Protein AF-M5RTY8-F1 (afdb_monomer_lite)

Foldseek 3Di:
DDPPVVVVLVVVVVVLVVVLCVCCVVVVDDVVCSLVPPPSFDDDVPCNVLGPPDPCNSVVVVVVVVVCVVVVVDDDDPDPPDDPDDDDDDD

Structure (mmCIF, N/CA/C/O backbone):
data_AF-M5RTY8-F1
#
_entry.id   AF-M5RTY8-F1
#
loop_
_atom_site.group_PDB
_atom_site.id
_atom_site.type_symbol
_atom_site.label_atom_id
_atom_site.label_alt_id
_atom_site.label_comp_id
_atom_site.label_asym_id
_atom_site.label_entity_id
_atom_site.label_seq_id
_atom_site.pdbx_PDB_ins_code
_atom_site.Cartn_x
_atom_site.Cartn_y
_atom_site.Cartn_z
_atom_site.occupancy
_atom_site.B_iso_or_equiv
_atom_site.auth_seq_id
_atom_site.auth_comp_id
_atom_site.auth_asym_id
_atom_site.auth_atom_id
_atom_site.pdbx_PDB_model_num
ATOM 1 N N . MET A 1 1 ? 11.106 17.592 -13.036 1.00 42.31 1 MET A N 1
ATOM 2 C CA . MET A 1 1 ? 9.887 17.160 -13.746 1.00 42.31 1 MET A CA 1
ATOM 3 C C . MET A 1 1 ? 9.926 15.652 -13.631 1.00 42.31 1 MET A C 1
ATOM 5 O O . MET A 1 1 ? 10.923 15.104 -14.070 1.00 42.31 1 MET A O 1
ATOM 9 N N . LEU A 1 2 ? 9.010 15.035 -12.883 1.00 43.16 2 LEU A N 1
ATOM 10 C CA . LEU A 1 2 ? 9.003 13.574 -12.738 1.00 43.16 2 LEU A CA 1
ATOM 11 C C . LEU A 1 2 ? 8.707 12.971 -14.114 1.00 43.16 2 LEU A C 1
ATOM 13 O O . LEU A 1 2 ? 7.856 13.511 -14.834 1.00 43.16 2 LEU A O 1
ATOM 17 N N . GLU A 1 3 ? 9.446 11.933 -14.491 1.00 63.16 3 GLU A N 1
ATOM 18 C CA . GLU A 1 3 ? 9.224 11.221 -15.753 1.00 63.16 3 GLU A CA 1
ATOM 19 C C . GLU A 1 3 ? 7.786 10.664 -15.765 1.00 63.16 3 GLU A C 1
ATOM 21 O O . GLU A 1 3 ? 7.172 10.434 -14.719 1.00 63.16 3 GLU A O 1
ATOM 26 N N . GLU A 1 4 ? 7.198 10.486 -16.947 1.00 63.19 4 GLU A N 1
ATOM 27 C CA . GLU A 1 4 ? 5.790 10.076 -17.084 1.00 63.19 4 GLU A CA 1
ATOM 28 C C . GLU A 1 4 ? 5.478 8.744 -16.375 1.00 63.19 4 GLU A C 1
ATOM 30 O O . GLU A 1 4 ? 4.376 8.566 -15.848 1.00 63.19 4 GLU A O 1
ATOM 35 N N . ASP A 1 5 ? 6.478 7.868 -16.282 1.00 60.03 5 ASP A N 1
ATOM 36 C CA . ASP A 1 5 ? 6.414 6.578 -15.597 1.00 60.03 5 ASP A CA 1
ATOM 37 C C . ASP A 1 5 ? 6.328 6.720 -14.068 1.00 60.03 5 ASP A C 1
ATOM 39 O O . ASP A 1 5 ? 5.494 6.072 -13.437 1.00 60.03 5 ASP A O 1
ATOM 43 N N . GLU A 1 6 ? 7.114 7.617 -13.461 1.00 61.97 6 GLU A N 1
ATOM 44 C CA . GLU A 1 6 ? 7.074 7.873 -12.009 1.00 61.97 6 GLU A CA 1
ATOM 45 C C . GLU A 1 6 ? 5.706 8.432 -11.596 1.00 61.97 6 GLU A C 1
ATOM 47 O O . GLU A 1 6 ? 5.121 8.033 -10.588 1.00 61.97 6 GLU A O 1
ATOM 52 N N . ARG A 1 7 ? 5.131 9.298 -12.439 1.00 66.62 7 ARG A N 1
ATOM 53 C CA . ARG A 1 7 ? 3.790 9.856 -12.223 1.00 66.62 7 ARG A CA 1
ATOM 54 C C . ARG A 1 7 ? 2.696 8.784 -12.262 1.00 66.62 7 ARG A C 1
ATOM 56 O O . ARG A 1 7 ? 1.686 8.918 -11.569 1.00 66.62 7 ARG A O 1
ATOM 63 N N . GLN A 1 8 ? 2.859 7.745 -13.084 1.00 73.38 8 GLN A N 1
ATOM 64 C CA . GLN A 1 8 ? 1.924 6.618 -13.120 1.00 73.38 8 GLN A CA 1
ATOM 65 C C . GLN A 1 8 ? 2.055 5.720 -11.886 1.00 73.38 8 GLN A C 1
ATOM 67 O O . GLN A 1 8 ? 1.034 5.238 -11.391 1.00 73.38 8 GLN A O 1
ATOM 72 N N . GLU A 1 9 ? 3.270 5.514 -11.369 1.00 74.19 9 GLU A N 1
ATOM 73 C CA . GLU A 1 9 ? 3.495 4.724 -10.151 1.00 74.19 9 GLU A CA 1
ATOM 74 C C . GLU A 1 9 ? 2.826 5.360 -8.924 1.00 74.19 9 GLU A C 1
ATOM 76 O O . GLU A 1 9 ? 2.099 4.672 -8.203 1.00 74.19 9 GLU A O 1
ATOM 81 N N . ASP A 1 10 ? 2.965 6.676 -8.740 1.00 79.12 10 ASP A N 1
ATOM 82 C CA . ASP A 1 10 ? 2.306 7.401 -7.644 1.00 79.12 10 ASP A CA 1
ATOM 83 C C . ASP A 1 10 ? 0.773 7.316 -7.734 1.00 79.12 10 ASP A C 1
ATOM 85 O O . ASP A 1 10 ? 0.083 7.070 -6.739 1.00 79.12 10 ASP A O 1
ATOM 89 N N . ALA A 1 11 ? 0.218 7.470 -8.941 1.00 81.38 11 ALA A N 1
ATOM 90 C CA . ALA A 1 11 ? -1.223 7.370 -9.173 1.00 81.38 11 ALA A CA 1
ATOM 91 C C . ALA A 1 11 ? -1.761 5.953 -8.898 1.00 81.38 11 ALA A C 1
ATOM 93 O O . ALA A 1 11 ? -2.858 5.787 -8.348 1.00 81.38 11 ALA A O 1
ATOM 94 N N . LEU A 1 12 ? -0.986 4.925 -9.252 1.00 79.06 12 LEU A N 1
ATOM 95 C CA . LEU A 1 12 ? -1.311 3.534 -8.956 1.00 79.06 12 LEU A CA 1
ATOM 96 C C . LEU A 1 12 ? -1.297 3.279 -7.447 1.00 79.06 12 LEU A C 1
ATOM 98 O O . LEU A 1 12 ? -2.260 2.722 -6.921 1.00 79.06 12 LEU A O 1
ATOM 102 N N . MET A 1 13 ? -0.250 3.728 -6.751 1.00 82.38 13 MET A N 1
ATOM 103 C CA . MET A 1 13 ? -0.125 3.584 -5.301 1.00 82.38 13 MET A CA 1
ATOM 104 C C . MET A 1 13 ? -1.305 4.240 -4.573 1.00 82.38 13 MET A C 1
ATOM 106 O O . MET A 1 13 ? -1.947 3.591 -3.745 1.00 82.38 13 MET A O 1
ATOM 110 N N . GLY A 1 14 ? -1.666 5.471 -4.952 1.00 84.06 14 GLY A N 1
ATOM 111 C CA . GLY A 1 14 ? -2.830 6.165 -4.393 1.00 84.06 14 GLY A CA 1
ATOM 112 C C . GLY A 1 14 ? -4.152 5.440 -4.667 1.00 84.06 14 GLY A C 1
ATOM 113 O O . GLY A 1 14 ? -5.030 5.385 -3.805 1.00 84.06 14 GLY A O 1
ATOM 114 N N . THR A 1 15 ? -4.293 4.810 -5.836 1.00 85.38 15 THR A N 1
ATOM 115 C CA . THR A 1 15 ? -5.473 3.989 -6.157 1.00 85.38 15 THR A CA 1
ATOM 116 C C . THR A 1 15 ? -5.526 2.726 -5.296 1.00 85.38 15 THR A C 1
ATOM 118 O O . THR A 1 15 ? -6.585 2.374 -4.774 1.00 85.38 15 THR A O 1
ATOM 121 N N . CYS A 1 16 ? -4.397 2.042 -5.108 1.00 83.50 16 CYS A N 1
ATOM 122 C CA . CYS A 1 16 ? -4.316 0.868 -4.244 1.00 83.50 16 CYS A CA 1
ATOM 123 C C . CYS A 1 16 ? -4.641 1.213 -2.787 1.00 83.50 16 CYS A C 1
ATOM 125 O O . CYS A 1 16 ? -5.413 0.492 -2.156 1.00 83.50 16 CYS A O 1
ATOM 127 N N . GLU A 1 17 ? -4.123 2.329 -2.273 1.00 82.44 17 GLU A N 1
ATOM 128 C CA . GLU A 1 17 ? -4.461 2.830 -0.938 1.00 82.44 17 GLU A CA 1
ATOM 129 C C . GLU A 1 17 ? -5.954 3.166 -0.832 1.00 82.44 17 GLU A C 1
ATOM 131 O O . GLU A 1 17 ? -6.629 2.747 0.111 1.00 82.44 17 GLU A O 1
ATOM 136 N N . TYR A 1 18 ? -6.514 3.836 -1.844 1.00 85.75 18 TYR A N 1
ATOM 137 C CA . TYR A 1 18 ? -7.946 4.104 -1.900 1.00 85.75 18 TYR A CA 1
ATOM 138 C C . TYR A 1 18 ? -8.763 2.813 -1.796 1.00 85.75 18 TYR A C 1
ATOM 140 O O . TYR A 1 18 ? -9.710 2.767 -1.010 1.00 85.75 18 TYR A O 1
ATOM 148 N N . VAL A 1 19 ? -8.417 1.769 -2.556 1.00 85.81 19 VAL A N 1
ATOM 149 C CA . VAL A 1 19 ? -9.111 0.470 -2.531 1.00 85.81 19 VAL A CA 1
ATOM 150 C C . VAL A 1 19 ? -8.933 -0.233 -1.187 1.00 85.81 19 VAL A C 1
ATOM 152 O O . VAL A 1 19 ? -9.907 -0.772 -0.661 1.00 85.81 19 VAL A O 1
ATOM 155 N N . ALA A 1 20 ? -7.737 -0.188 -0.598 1.00 84.50 20 ALA A N 1
ATOM 156 C CA . ALA A 1 20 ? -7.453 -0.803 0.696 1.00 84.50 20 ALA A CA 1
ATOM 157 C C . ALA A 1 20 ? -8.339 -0.263 1.826 1.00 84.50 20 ALA A C 1
ATOM 159 O O . ALA A 1 20 ? -8.655 -0.998 2.755 1.00 84.50 20 ALA A O 1
ATOM 160 N N . ARG A 1 21 ? -8.806 0.986 1.713 1.00 88.12 21 ARG A N 1
ATOM 161 C CA . ARG A 1 21 ? -9.722 1.631 2.669 1.00 88.12 21 ARG A CA 1
ATOM 162 C C . ARG A 1 21 ? -11.209 1.332 2.433 1.00 88.12 21 ARG A C 1
ATOM 164 O O . ARG A 1 21 ? -12.063 1.830 3.164 1.00 88.12 21 ARG A O 1
ATOM 171 N N . ASN A 1 22 ? -11.558 0.512 1.436 1.00 90.38 22 ASN A N 1
ATOM 172 C CA . ASN A 1 22 ? -12.941 0.060 1.214 1.00 90.38 22 ASN A CA 1
ATOM 173 C C . ASN A 1 22 ? -13.609 -0.554 2.457 1.00 90.38 22 ASN A C 1
ATOM 175 O O . ASN A 1 22 ? -14.775 -0.235 2.687 1.00 90.38 22 ASN A O 1
ATOM 179 N N . PRO A 1 23 ? -12.931 -1.392 3.266 1.00 88.25 23 PRO A N 1
ATOM 180 C CA . PRO A 1 23 ? -13.533 -1.975 4.461 1.00 88.25 23 PRO A CA 1
ATOM 181 C C . PRO A 1 23 ? -13.988 -0.920 5.476 1.00 88.25 23 PRO A C 1
ATOM 183 O O . PRO A 1 23 ? -15.038 -1.094 6.088 1.00 88.25 23 PRO A O 1
ATOM 186 N N . GLU A 1 24 ? -13.264 0.198 5.605 1.00 90.88 24 GLU A N 1
ATOM 187 C CA . GLU A 1 24 ? -13.663 1.317 6.475 1.00 90.88 24 GLU A CA 1
ATOM 188 C C . GLU A 1 24 ? -14.936 1.979 5.953 1.00 90.88 24 GLU A C 1
ATOM 190 O O . GLU A 1 24 ? -15.899 2.185 6.686 1.00 90.88 24 GLU A O 1
ATOM 195 N N . ARG A 1 25 ? -14.966 2.271 4.646 1.00 89.25 25 ARG A N 1
ATOM 196 C CA . ARG A 1 25 ? -16.118 2.904 3.986 1.00 89.25 25 ARG A CA 1
ATOM 197 C C . ARG A 1 25 ? -17.359 2.016 4.001 1.00 89.25 25 ARG A C 1
ATOM 199 O O . ARG A 1 25 ? -18.473 2.527 4.008 1.00 89.25 25 ARG A O 1
ATOM 206 N N . ALA A 1 26 ? -17.158 0.702 4.009 1.00 90.69 26 ALA A N 1
ATOM 207 C CA . ALA A 1 26 ? -18.209 -0.296 4.142 1.00 90.69 26 ALA A CA 1
ATOM 208 C C . ALA A 1 26 ? -18.622 -0.557 5.605 1.00 90.69 26 ALA A C 1
ATOM 210 O O . ALA A 1 26 ? -19.541 -1.340 5.834 1.00 90.69 26 ALA A O 1
ATOM 211 N N . GLY A 1 27 ? -17.960 0.063 6.591 1.00 89.75 27 GLY A N 1
ATOM 212 C CA . GLY A 1 27 ? -18.238 -0.134 8.017 1.00 89.75 27 GLY A CA 1
ATOM 213 C C . GLY A 1 27 ? -17.855 -1.519 8.551 1.00 89.75 27 GLY A C 1
ATOM 214 O O . GLY A 1 27 ? -18.362 -1.931 9.590 1.00 89.75 27 GLY A O 1
ATOM 215 N N . LEU A 1 28 ? -16.990 -2.253 7.842 1.00 89.00 28 LEU A N 1
ATOM 216 C CA . LEU A 1 28 ? -16.522 -3.587 8.238 1.00 89.00 28 LEU A CA 1
ATOM 217 C C . LEU A 1 28 ? -15.429 -3.529 9.312 1.00 89.00 28 LEU A C 1
ATOM 219 O O . LEU A 1 28 ? -15.230 -4.495 10.043 1.00 89.00 28 LEU A O 1
ATOM 223 N N . VAL A 1 29 ? -14.721 -2.403 9.392 1.00 90.62 29 VAL A N 1
ATOM 224 C CA . VAL A 1 29 ? -13.672 -2.108 10.375 1.00 90.62 29 VAL A CA 1
ATOM 225 C C . VAL A 1 29 ? -13.771 -0.642 10.805 1.00 90.62 29 VAL A C 1
ATOM 227 O O . VAL A 1 29 ? -14.418 0.165 10.132 1.00 90.62 29 VAL A O 1
ATOM 230 N N . ALA A 1 30 ? -13.140 -0.294 11.927 1.00 90.56 30 ALA A N 1
ATOM 231 C CA . ALA A 1 30 ? -13.060 1.087 12.395 1.00 90.56 30 ALA A CA 1
ATOM 232 C C . ALA A 1 30 ? -12.212 1.969 11.456 1.00 90.56 30 ALA A C 1
ATOM 234 O O . ALA A 1 30 ? -11.453 1.472 10.623 1.00 90.56 30 ALA A O 1
ATOM 235 N N . VAL A 1 31 ? -12.334 3.291 11.610 1.00 86.62 31 VAL A N 1
ATOM 236 C CA . VAL A 1 31 ? -11.464 4.254 10.917 1.00 86.62 31 VAL A CA 1
ATOM 237 C C . VAL A 1 31 ? -10.011 3.999 11.321 1.00 86.62 31 VAL A C 1
ATOM 239 O O . VAL A 1 31 ? -9.725 3.820 12.502 1.00 86.62 31 VAL A O 1
ATOM 242 N N . ASP A 1 32 ? -9.128 3.967 10.328 1.00 86.50 32 ASP A N 1
ATOM 243 C CA . ASP A 1 32 ? -7.702 3.645 10.414 1.00 86.50 32 ASP A CA 1
ATOM 244 C C . ASP A 1 32 ? -7.391 2.183 10.805 1.00 86.50 32 ASP A C 1
ATOM 246 O O . ASP A 1 32 ? -6.232 1.836 11.027 1.00 86.50 32 ASP A O 1
ATOM 250 N N . ALA A 1 33 ? -8.396 1.293 10.808 1.00 86.88 33 ALA A N 1
ATOM 251 C CA . ALA A 1 33 ? -8.245 -0.144 11.076 1.00 86.88 33 ALA A CA 1
ATOM 252 C C . ALA A 1 33 ? -8.322 -1.021 9.805 1.00 86.88 33 ALA A C 1
ATOM 254 O O . ALA A 1 33 ? -8.472 -2.241 9.881 1.00 86.88 33 ALA A O 1
ATOM 255 N N . TYR A 1 34 ? -8.203 -0.431 8.609 1.00 84.19 34 TYR A N 1
ATOM 256 C CA . TYR A 1 34 ? -8.219 -1.154 7.323 1.00 84.19 34 TYR A CA 1
ATOM 257 C C . TYR A 1 34 ? -7.184 -2.289 7.214 1.00 84.19 34 TYR A C 1
ATOM 259 O O . TYR A 1 34 ? -7.437 -3.299 6.550 1.00 84.19 34 TYR A O 1
ATOM 267 N N . ALA A 1 35 ? -6.042 -2.152 7.893 1.00 83.12 35 ALA A N 1
ATOM 268 C CA . ALA A 1 35 ? -4.988 -3.164 7.929 1.00 83.12 35 ALA A CA 1
ATOM 269 C C . ALA A 1 35 ? -5.366 -4.417 8.742 1.00 83.12 35 ALA A C 1
ATOM 271 O O . ALA A 1 35 ? -4.754 -5.468 8.568 1.00 83.12 35 ALA A O 1
ATOM 272 N N . GLU A 1 36 ? -6.385 -4.334 9.603 1.00 84.50 36 GLU A N 1
ATOM 273 C CA . GLU A 1 36 ? -6.882 -5.465 10.398 1.00 84.50 36 GLU A CA 1
ATOM 274 C C . GLU A 1 36 ? -7.910 -6.311 9.634 1.00 84.50 36 GLU A C 1
ATOM 276 O O . GLU A 1 36 ? -8.293 -7.392 10.085 1.00 84.50 36 GLU A O 1
ATOM 281 N N . TYR A 1 37 ? -8.369 -5.838 8.469 1.00 83.88 37 TYR A N 1
ATOM 282 C CA . TYR A 1 37 ? -9.362 -6.555 7.683 1.00 83.88 37 TYR A CA 1
ATOM 283 C C . TYR A 1 37 ? -8.773 -7.874 7.142 1.00 83.88 37 TYR A C 1
ATOM 285 O O . TYR A 1 37 ? -7.824 -7.844 6.363 1.00 83.88 37 TYR A O 1
ATOM 293 N N . PRO A 1 38 ? -9.334 -9.057 7.457 1.00 76.94 38 PRO A N 1
ATOM 294 C CA . PRO A 1 38 ? -8.706 -10.337 7.099 1.00 76.94 38 PRO A CA 1
ATOM 295 C C . PRO A 1 38 ? -8.514 -10.570 5.593 1.00 76.94 38 PRO A C 1
ATOM 297 O O . PRO A 1 38 ? -7.7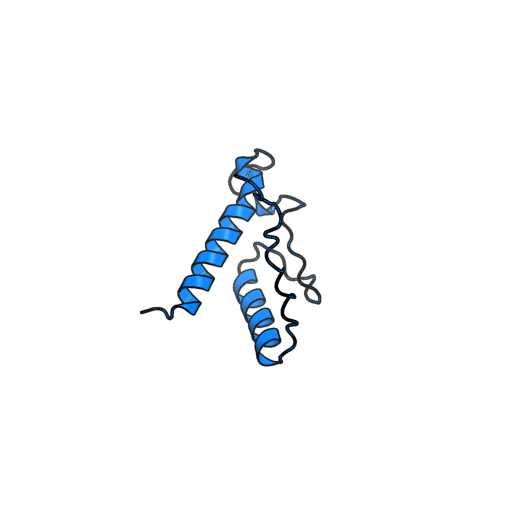15 -11.412 5.187 1.00 76.94 38 PRO A O 1
ATOM 300 N N . PHE A 1 39 ? -9.256 -9.836 4.762 1.00 77.12 39 PHE A N 1
ATOM 301 C CA . PHE A 1 39 ? -9.268 -9.980 3.308 1.00 77.12 39 PHE A CA 1
ATOM 302 C C . PHE A 1 39 ? -8.605 -8.801 2.579 1.00 77.12 39 PHE A C 1
ATOM 304 O O . PHE A 1 39 ? -8.820 -8.635 1.381 1.00 77.12 39 PHE A O 1
ATOM 311 N N . SER A 1 40 ? -7.813 -7.974 3.271 1.00 71.19 40 SER A N 1
ATOM 312 C CA . SER A 1 40 ? -7.030 -6.887 2.655 1.00 71.19 40 SER A CA 1
ATOM 313 C C . SER A 1 40 ? -5.612 -7.314 2.230 1.00 71.19 40 SER A C 1
ATOM 315 O O . SER A 1 40 ? -4.824 -6.492 1.765 1.00 71.19 40 SER A O 1
ATOM 317 N N . GLY A 1 41 ? -5.295 -8.612 2.334 1.00 67.38 41 GLY A N 1
ATOM 318 C CA . GLY A 1 41 ? -4.036 -9.206 1.881 1.00 67.38 41 GLY A CA 1
ATOM 319 C C . GLY A 1 41 ? -3.876 -9.243 0.351 1.00 67.38 41 GLY A C 1
ATOM 320 O O . GLY A 1 41 ? -4.822 -9.513 -0.383 1.00 67.38 41 GLY A O 1
ATOM 321 N N . CYS A 1 42 ? -2.648 -9.044 -0.130 1.00 64.81 42 CYS A N 1
ATOM 322 C CA . CYS A 1 42 ? -2.217 -9.267 -1.508 1.00 64.81 42 CYS A CA 1
ATOM 323 C C . CYS A 1 42 ? -1.239 -10.442 -1.494 1.00 64.81 42 CYS A C 1
ATOM 325 O O . CYS A 1 42 ? -0.311 -10.460 -0.689 1.00 64.81 42 CYS A O 1
ATOM 327 N N . LEU A 1 43 ? -1.444 -11.419 -2.376 1.00 63.50 43 LEU A N 1
ATOM 328 C CA . LEU A 1 43 ? -0.520 -12.535 -2.552 1.00 63.50 43 LEU A CA 1
ATOM 329 C C . LEU A 1 43 ? 0.401 -12.232 -3.732 1.00 63.50 43 LEU A C 1
ATOM 331 O O . LEU A 1 43 ? -0.038 -12.247 -4.881 1.00 63.50 43 LEU A O 1
ATOM 335 N N . VAL A 1 44 ? 1.685 -12.001 -3.451 1.00 68.38 44 VAL A N 1
ATOM 336 C CA . VAL A 1 44 ? 2.730 -12.004 -4.481 1.00 68.38 44 VAL A CA 1
ATOM 337 C C . VAL A 1 44 ? 3.329 -13.411 -4.544 1.00 68.38 44 VAL A C 1
ATOM 339 O O . VAL A 1 44 ? 3.923 -13.866 -3.562 1.00 68.38 44 VAL A O 1
ATOM 342 N N . PRO A 1 45 ? 3.187 -14.136 -5.669 1.00 66.06 45 PRO A N 1
ATOM 343 C CA . PRO A 1 45 ? 3.770 -15.466 -5.814 1.00 66.06 45 PRO A CA 1
ATOM 344 C C . PRO A 1 45 ? 5.280 -15.450 -5.540 1.00 66.06 45 PRO A C 1
ATOM 346 O O . PRO A 1 45 ? 6.012 -14.648 -6.115 1.00 66.06 45 PRO A O 1
ATOM 349 N N . GLY A 1 46 ? 5.742 -16.330 -4.648 1.00 71.75 46 GLY A N 1
ATOM 350 C CA . GLY A 1 46 ? 7.148 -16.405 -4.230 1.00 71.75 46 GLY A CA 1
ATOM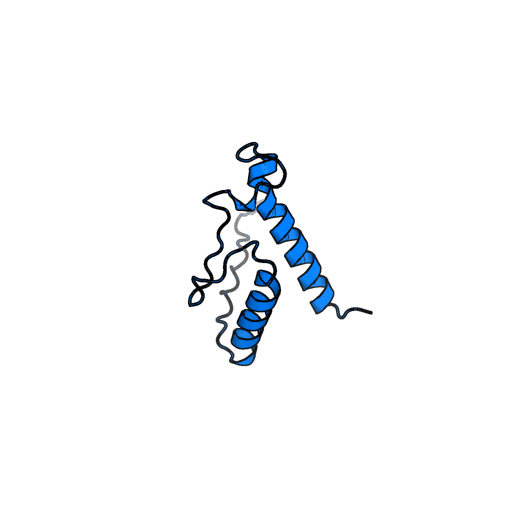 351 C C . GLY A 1 46 ? 7.558 -15.439 -3.109 1.00 71.75 46 GLY A C 1
ATOM 352 O O . GLY A 1 46 ? 8.679 -15.559 -2.628 1.00 71.75 46 GLY A O 1
ATOM 353 N N . TYR A 1 47 ? 6.663 -14.550 -2.661 1.00 70.38 47 TYR A N 1
ATOM 354 C CA . TYR A 1 47 ? 6.901 -13.598 -1.566 1.00 70.38 47 TYR A CA 1
ATOM 355 C C . TYR A 1 47 ? 5.732 -13.596 -0.557 1.00 70.38 47 TYR A C 1
ATOM 357 O O . TYR A 1 47 ? 5.026 -12.593 -0.424 1.00 70.38 47 TYR A O 1
ATOM 365 N N . PRO A 1 48 ? 5.471 -14.724 0.140 1.00 70.88 48 PRO A N 1
ATOM 366 C CA . PRO A 1 48 ? 4.364 -14.849 1.097 1.00 70.88 48 PRO A CA 1
ATOM 367 C C . PRO A 1 48 ? 4.501 -13.931 2.319 1.00 70.88 48 PRO A C 1
ATOM 369 O O . PRO A 1 48 ? 3.529 -13.679 3.026 1.00 70.88 48 PRO A O 1
ATOM 372 N N . GLU A 1 49 ? 5.709 -13.449 2.591 1.00 72.31 49 GLU A N 1
ATOM 373 C CA . GLU A 1 49 ? 6.014 -12.543 3.688 1.00 72.31 49 GLU A CA 1
ATOM 374 C C . GLU A 1 49 ? 5.781 -11.067 3.332 1.00 72.31 49 GLU A C 1
ATOM 376 O O . GLU A 1 49 ? 5.914 -10.208 4.198 1.00 72.31 49 GLU A O 1
ATOM 381 N N . LEU A 1 50 ? 5.461 -10.759 2.070 1.00 74.19 50 LEU A N 1
ATOM 382 C CA . LEU A 1 50 ? 5.155 -9.404 1.630 1.00 74.19 50 LEU A CA 1
ATOM 383 C C . LEU A 1 50 ? 3.737 -9.033 2.084 1.00 74.19 50 LEU A C 1
ATOM 385 O O . LEU A 1 50 ? 2.758 -9.278 1.378 1.00 74.19 50 LEU A O 1
ATOM 389 N N . LYS A 1 51 ? 3.616 -8.463 3.282 1.00 73.50 51 LYS A N 1
ATOM 390 C CA . LYS A 1 51 ? 2.317 -8.061 3.821 1.00 73.50 51 LYS A CA 1
ATOM 391 C C . LYS A 1 51 ? 1.952 -6.661 3.340 1.00 73.50 51 LYS A C 1
ATOM 393 O O . LYS A 1 51 ? 2.733 -5.729 3.548 1.00 73.50 51 LYS A O 1
ATOM 398 N N . PRO A 1 52 ? 0.765 -6.477 2.741 1.00 69.06 52 PRO A N 1
ATOM 399 C CA . PRO A 1 52 ? 0.234 -5.140 2.529 1.00 69.06 52 PRO A CA 1
ATOM 400 C C . PRO A 1 52 ? 0.213 -4.374 3.850 1.00 69.06 52 PRO A C 1
ATOM 402 O O . PRO A 1 52 ? -0.007 -4.970 4.904 1.00 69.06 52 PRO A O 1
ATOM 405 N N . PHE A 1 53 ? 0.435 -3.063 3.777 1.00 77.44 53 PHE A N 1
ATOM 406 C CA . PHE A 1 53 ? 0.432 -2.135 4.921 1.00 77.44 53 PHE A CA 1
ATOM 407 C C . PHE A 1 53 ? 1.673 -2.176 5.823 1.00 77.44 53 PHE A C 1
ATOM 409 O O . PHE A 1 53 ? 1.779 -1.350 6.728 1.00 77.44 53 PHE A O 1
ATOM 416 N N . GLU A 1 54 ? 2.652 -3.048 5.560 1.00 81.06 54 GLU A N 1
ATOM 417 C CA . GLU A 1 54 ? 3.985 -2.862 6.142 1.00 81.06 54 GLU A CA 1
ATOM 418 C C . GLU A 1 54 ? 4.643 -1.598 5.546 1.00 81.06 54 GLU A C 1
ATOM 420 O O . GLU A 1 54 ? 4.523 -1.357 4.340 1.00 81.06 54 GLU A O 1
ATOM 425 N N . PRO A 1 55 ? 5.350 -0.775 6.347 1.00 80.62 55 PRO A N 1
ATOM 426 C CA . PRO A 1 55 ? 5.935 0.484 5.872 1.00 80.62 55 PRO A CA 1
ATOM 427 C C . PRO A 1 55 ? 6.889 0.328 4.679 1.00 80.62 55 PRO A C 1
ATOM 429 O O . PRO A 1 55 ? 7.065 1.250 3.887 1.00 80.62 55 PRO A O 1
ATOM 432 N N . ASP A 1 56 ? 7.523 -0.835 4.547 1.00 83.69 56 ASP A N 1
ATOM 433 C CA . ASP A 1 56 ? 8.468 -1.168 3.484 1.00 83.69 56 ASP A CA 1
ATOM 434 C C . ASP A 1 56 ? 7.832 -1.951 2.321 1.00 83.69 56 ASP A C 1
ATOM 436 O O . ASP A 1 56 ? 8.538 -2.281 1.360 1.00 83.69 56 ASP A O 1
ATOM 440 N N . PHE A 1 57 ? 6.518 -2.213 2.364 1.00 83.56 57 PHE A N 1
ATOM 441 C CA . PHE A 1 57 ? 5.794 -2.993 1.358 1.00 83.56 57 PHE A CA 1
ATOM 442 C C . PHE A 1 57 ? 6.046 -2.472 -0.056 1.00 83.56 57 PHE A C 1
ATOM 444 O O . PHE A 1 57 ? 6.527 -3.222 -0.902 1.00 83.56 57 PHE A O 1
ATOM 451 N N . TRP A 1 58 ? 5.777 -1.187 -0.311 1.00 82.69 58 TRP A N 1
ATOM 452 C CA . TRP A 1 58 ? 5.892 -0.599 -1.650 1.00 82.69 58 TRP A CA 1
ATOM 453 C C . TRP A 1 58 ? 7.323 -0.640 -2.177 1.00 82.69 58 TRP A C 1
ATOM 455 O O . TRP A 1 58 ? 7.558 -1.040 -3.315 1.00 82.69 58 TRP A O 1
ATOM 465 N N . THR A 1 59 ? 8.300 -0.343 -1.321 1.00 86.25 59 THR A N 1
ATOM 466 C CA . THR A 1 59 ? 9.724 -0.454 -1.655 1.00 86.25 59 THR A CA 1
ATOM 467 C C . THR A 1 59 ? 10.093 -1.886 -2.050 1.00 86.25 59 THR A C 1
ATOM 469 O O . THR A 1 59 ? 10.764 -2.113 -3.063 1.00 86.25 59 THR A O 1
ATOM 472 N N . ARG A 1 60 ? 9.650 -2.884 -1.276 1.00 85.19 60 ARG A N 1
ATOM 473 C CA . ARG A 1 60 ? 9.927 -4.302 -1.549 1.00 85.19 60 ARG A CA 1
ATOM 474 C C . ARG A 1 60 ? 9.187 -4.806 -2.780 1.00 85.19 60 ARG A C 1
ATOM 476 O O . ARG A 1 60 ? 9.778 -5.544 -3.572 1.00 85.19 60 ARG A O 1
ATOM 483 N N . PHE A 1 61 ? 7.943 -4.387 -2.963 1.00 84.00 61 PHE A N 1
ATOM 484 C CA . PHE A 1 61 ? 7.120 -4.696 -4.121 1.00 84.00 61 PHE A CA 1
ATOM 485 C C . PHE A 1 61 ? 7.754 -4.140 -5.399 1.00 84.00 61 PHE A C 1
ATOM 487 O O . PHE A 1 61 ? 8.073 -4.915 -6.300 1.00 84.00 61 PHE A O 1
ATOM 494 N N . ASN A 1 62 ? 8.064 -2.841 -5.440 1.00 83.44 62 ASN A N 1
ATOM 495 C CA . ASN A 1 62 ? 8.676 -2.177 -6.595 1.00 83.44 62 ASN A CA 1
ATOM 496 C C . ASN A 1 62 ? 10.033 -2.789 -6.947 1.00 83.44 62 ASN A C 1
ATOM 498 O O . ASN A 1 62 ? 10.329 -3.011 -8.123 1.00 83.44 62 ASN A O 1
ATOM 502 N N . ARG A 1 63 ? 10.845 -3.144 -5.942 1.00 85.81 63 ARG A N 1
ATOM 503 C CA . ARG A 1 63 ? 12.109 -3.863 -6.154 1.00 85.81 63 ARG A CA 1
ATOM 504 C C . ARG A 1 63 ? 11.885 -5.241 -6.777 1.00 85.81 63 ARG A C 1
ATOM 506 O O . ARG A 1 63 ? 12.604 -5.605 -7.707 1.00 85.81 63 ARG A O 1
ATOM 513 N N . SER A 1 64 ? 10.901 -5.992 -6.286 1.00 83.25 64 SER A N 1
ATOM 514 C CA . SER A 1 64 ? 10.573 -7.331 -6.794 1.00 83.25 64 SER A CA 1
ATOM 515 C C . SER A 1 64 ? 10.053 -7.259 -8.231 1.00 83.25 64 SER A C 1
ATOM 517 O O . SER A 1 64 ? 10.563 -7.952 -9.107 1.00 83.25 64 SER A O 1
ATOM 519 N N . VAL A 1 65 ? 9.126 -6.341 -8.517 1.00 80.38 65 VAL A N 1
ATOM 520 C CA . VAL A 1 65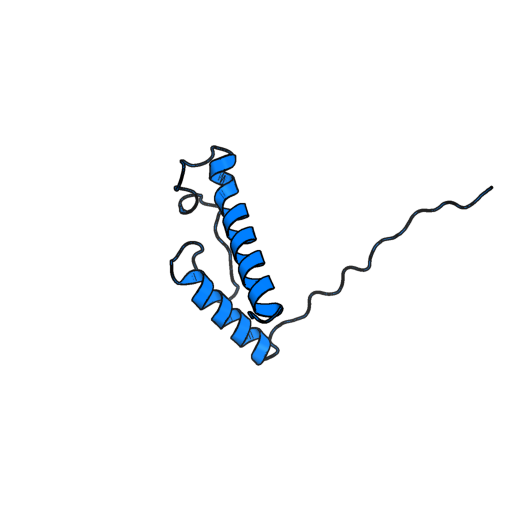 ? 8.606 -6.093 -9.872 1.00 80.38 65 VAL A CA 1
ATOM 521 C C . VAL A 1 65 ? 9.716 -5.630 -10.816 1.00 80.38 65 VAL A C 1
ATOM 523 O O . VAL A 1 65 ? 9.836 -6.152 -11.924 1.00 80.38 65 VAL A O 1
ATOM 526 N N . SER A 1 66 ? 10.572 -4.703 -10.381 1.00 84.31 66 SER A N 1
ATOM 527 C CA . SER A 1 66 ? 11.725 -4.243 -11.163 1.00 84.31 66 SER A CA 1
ATOM 528 C C . SER A 1 66 ? 12.681 -5.383 -11.496 1.00 84.31 66 SER A C 1
ATOM 530 O O . SER A 1 66 ? 13.159 -5.471 -12.625 1.00 84.31 66 SER A O 1
ATOM 532 N N . TYR A 1 67 ? 12.951 -6.273 -10.538 1.00 85.31 67 TYR A N 1
ATOM 533 C CA . TYR A 1 67 ? 13.763 -7.464 -10.771 1.00 85.31 67 TYR A CA 1
ATOM 534 C C . TYR A 1 67 ? 13.112 -8.384 -11.812 1.00 85.31 67 TYR A C 1
ATOM 536 O O . TYR A 1 67 ? 13.774 -8.770 -12.775 1.00 85.31 67 TYR A O 1
ATOM 544 N N . LEU A 1 68 ? 11.818 -8.685 -11.679 1.00 83.62 68 LEU A N 1
ATOM 545 C CA . LEU A 1 68 ? 11.097 -9.539 -12.630 1.00 83.62 68 LEU A CA 1
ATOM 546 C C . LEU A 1 68 ? 11.097 -8.945 -14.047 1.00 83.62 68 LEU A C 1
ATOM 548 O O . LEU A 1 68 ? 11.360 -9.663 -15.011 1.00 83.62 68 LEU A O 1
ATOM 552 N N . ARG A 1 69 ? 10.878 -7.629 -14.174 1.00 82.00 69 ARG A N 1
ATOM 553 C CA . ARG A 1 69 ? 10.933 -6.904 -15.455 1.00 82.00 69 ARG A CA 1
ATOM 554 C C . ARG A 1 69 ? 12.330 -6.955 -16.079 1.00 82.00 69 ARG A C 1
ATOM 556 O O . ARG A 1 69 ? 12.451 -7.323 -17.243 1.00 82.00 69 ARG A O 1
ATOM 563 N N . LYS A 1 70 ? 13.381 -6.643 -15.307 1.00 84.38 70 LYS A N 1
ATOM 564 C CA . LYS A 1 70 ? 14.782 -6.642 -15.780 1.00 84.38 70 LYS A CA 1
ATOM 565 C C . LYS A 1 70 ? 15.267 -8.019 -16.233 1.00 84.38 70 LYS A C 1
ATOM 567 O O . LYS A 1 70 ? 16.086 -8.097 -17.137 1.00 84.38 70 LYS A O 1
ATOM 572 N N . ASN A 1 71 ? 14.772 -9.088 -15.614 1.00 86.75 71 ASN A N 1
ATOM 573 C CA . ASN A 1 71 ? 15.146 -10.460 -15.962 1.00 86.75 71 ASN A CA 1
ATOM 574 C C . ASN A 1 71 ? 14.193 -11.107 -16.982 1.00 86.75 71 ASN A C 1
ATOM 576 O O . ASN A 1 71 ? 14.287 -12.308 -17.213 1.00 86.75 71 ASN A O 1
ATOM 580 N N . HIS A 1 72 ? 13.271 -10.340 -17.578 1.00 80.06 72 HIS A N 1
ATOM 581 C CA . HIS A 1 72 ? 12.274 -10.844 -18.530 1.00 80.06 72 HIS A CA 1
ATOM 582 C C . HIS A 1 72 ? 11.416 -12.005 -17.984 1.00 80.06 72 HIS A C 1
ATOM 584 O O . HIS A 1 72 ? 10.911 -12.828 -18.741 1.00 80.06 72 HIS A O 1
ATOM 590 N N . LEU A 1 73 ? 11.206 -12.048 -16.663 1.00 79.25 73 LEU A N 1
ATOM 591 C CA . LEU A 1 73 ? 10.376 -13.043 -15.966 1.00 79.25 73 LEU A CA 1
ATOM 592 C C . LEU A 1 73 ? 8.898 -12.623 -15.884 1.00 79.25 73 LEU A C 1
ATOM 594 O O . LEU A 1 73 ? 8.120 -13.178 -15.113 1.00 79.25 73 LEU A O 1
ATOM 598 N N . VAL A 1 74 ? 8.510 -11.617 -16.665 1.00 73.50 74 VAL A N 1
ATOM 599 C CA . VAL A 1 74 ? 7.133 -11.149 -16.811 1.00 73.50 74 VAL A CA 1
ATOM 600 C C . VAL A 1 74 ? 6.546 -11.725 -18.097 1.00 73.50 74 VAL A C 1
ATOM 602 O O . VAL A 1 74 ? 6.950 -11.362 -19.199 1.00 73.50 74 VAL A O 1
ATOM 605 N N . VAL A 1 75 ? 5.566 -12.618 -17.971 1.00 67.50 75 VAL A N 1
ATOM 606 C CA . VAL A 1 75 ? 4.690 -12.967 -19.094 1.00 67.50 75 VAL A CA 1
ATOM 607 C C . VAL A 1 75 ? 3.698 -11.825 -19.272 1.00 67.50 75 VAL A C 1
ATOM 609 O O . VAL A 1 75 ? 2.928 -11.519 -18.363 1.00 67.50 75 VAL A O 1
ATOM 612 N N . GLY A 1 76 ? 3.726 -11.165 -20.431 1.00 61.62 76 GLY A N 1
ATOM 613 C CA . GLY A 1 76 ? 2.683 -10.207 -20.785 1.00 61.62 76 GLY A CA 1
ATOM 614 C C . GLY A 1 76 ? 1.340 -10.930 -20.802 1.00 61.62 76 GLY A C 1
ATOM 615 O O . GLY A 1 76 ? 1.186 -11.919 -21.519 1.00 61.62 76 GLY A O 1
ATOM 616 N N . PHE A 1 77 ? 0.379 -10.469 -19.998 1.00 53.44 77 PHE A N 1
ATOM 617 C CA . PHE A 1 77 ? -0.987 -10.970 -20.093 1.00 53.44 77 PHE A CA 1
ATOM 618 C C . PHE A 1 77 ? -1.480 -10.763 -21.527 1.00 53.44 77 PHE A C 1
ATOM 620 O O . PHE A 1 77 ? -1.326 -9.678 -22.094 1.00 53.44 77 PHE A O 1
ATOM 627 N N . ALA A 1 78 ? -2.028 -11.823 -22.123 1.00 49.16 78 ALA A N 1
ATOM 628 C CA . ALA A 1 78 ? -2.603 -11.764 -23.456 1.00 49.16 78 ALA A CA 1
ATOM 629 C C . ALA A 1 78 ? -3.609 -10.608 -23.515 1.00 49.16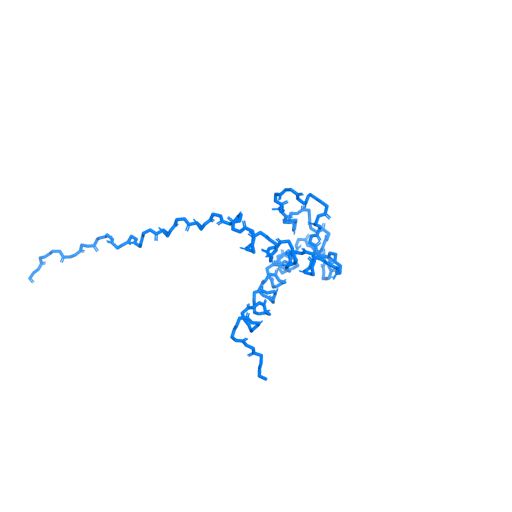 78 ALA A C 1
ATOM 631 O O . ALA A 1 78 ? -4.500 -10.501 -22.671 1.00 49.16 78 ALA A O 1
ATOM 632 N N . ARG A 1 79 ? -3.441 -9.728 -24.508 1.00 46.62 79 ARG A N 1
ATOM 633 C CA . ARG A 1 79 ? -4.390 -8.657 -24.816 1.00 46.62 79 ARG A CA 1
ATOM 634 C C . ARG A 1 79 ? -5.774 -9.291 -24.933 1.00 46.62 79 ARG A C 1
ATOM 636 O O . ARG A 1 79 ? -5.970 -10.109 -25.827 1.00 46.62 79 ARG A O 1
ATOM 643 N N . ILE A 1 80 ? -6.706 -8.939 -24.046 1.00 53.16 80 ILE A N 1
ATOM 644 C CA . ILE A 1 80 ? -8.103 -9.356 -24.198 1.00 53.16 80 ILE A CA 1
ATOM 645 C C . ILE A 1 80 ? -8.575 -8.737 -25.523 1.00 53.16 80 ILE A C 1
ATOM 647 O O . ILE A 1 80 ? -8.550 -7.507 -25.645 1.00 53.16 80 ILE A O 1
ATOM 651 N N . PRO A 1 81 ? -8.909 -9.538 -26.554 1.00 46.22 81 PRO A N 1
ATOM 652 C CA . PRO A 1 81 ? -9.428 -8.986 -27.792 1.00 46.22 81 PRO A CA 1
ATOM 653 C C . PRO A 1 81 ? -10.734 -8.262 -27.468 1.00 46.22 81 PRO A C 1
ATOM 655 O O . PRO A 1 81 ? -11.611 -8.810 -26.801 1.00 46.22 81 PRO A O 1
ATOM 658 N N . ASN A 1 82 ? -10.822 -7.005 -27.898 1.00 54.59 82 ASN A N 1
ATOM 659 C CA . ASN A 1 82 ? -11.994 -6.170 -27.690 1.00 54.59 82 ASN A CA 1
ATOM 660 C C . ASN A 1 82 ? -13.185 -6.847 -28.381 1.00 54.59 82 ASN A C 1
ATOM 662 O O . ASN A 1 82 ? -13.198 -6.952 -29.608 1.00 54.59 82 ASN A O 1
ATOM 666 N N . GLN A 1 83 ? -14.150 -7.353 -27.614 1.00 54.47 83 GLN A N 1
ATOM 667 C CA . GLN A 1 83 ? -15.378 -7.894 -28.184 1.00 54.47 83 GLN A CA 1
ATOM 668 C C . GLN A 1 83 ? -16.271 -6.721 -28.588 1.00 54.47 83 GLN A C 1
ATOM 670 O O . GLN A 1 83 ? -17.033 -6.195 -27.785 1.00 54.47 83 GLN A O 1
ATOM 675 N N . HIS A 1 84 ? -16.132 -6.274 -29.834 1.00 47.59 84 HIS A N 1
ATOM 676 C CA . HIS A 1 84 ? -17.232 -5.627 -30.539 1.00 47.59 84 HIS A CA 1
ATOM 677 C C . HIS A 1 84 ? -17.914 -6.702 -31.382 1.00 47.59 84 HIS A C 1
ATOM 679 O O . HIS A 1 84 ? -17.426 -7.078 -32.446 1.00 47.59 84 HIS A O 1
ATOM 685 N N . SER A 1 85 ? -19.023 -7.217 -30.865 1.00 46.59 85 SER A N 1
ATOM 686 C CA . SER A 1 85 ? -19.965 -8.069 -31.585 1.00 46.59 85 SER A CA 1
ATOM 687 C C . SER A 1 85 ? -21.381 -7.568 -31.316 1.00 46.59 85 SER A C 1
ATOM 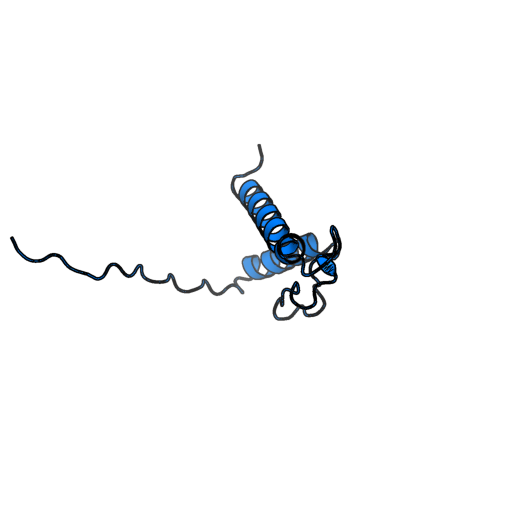689 O O . SER A 1 85 ? -21.756 -7.429 -30.152 1.00 46.59 85 SER A O 1
ATOM 691 N N . GLY A 1 86 ? -22.128 -7.334 -32.396 1.00 43.06 86 GLY A N 1
ATOM 692 C CA . GLY A 1 86 ? -23.552 -6.986 -32.425 1.00 43.06 86 GLY A CA 1
ATOM 693 C C . GLY A 1 86 ? -23.770 -5.682 -33.192 1.00 43.06 86 GLY A C 1
ATOM 694 O O . GLY A 1 86 ? -23.592 -4.612 -32.627 1.00 43.06 86 GLY A O 1
ATOM 695 N N . ASP A 1 87 ? -23.827 -5.733 -34.521 1.00 47.03 87 ASP A N 1
ATOM 696 C CA . ASP A 1 87 ? -25.054 -5.925 -35.319 1.00 47.03 87 ASP A CA 1
ATOM 697 C C . ASP A 1 87 ? -25.931 -4.669 -35.367 1.00 47.03 87 ASP A C 1
ATOM 699 O O . ASP A 1 87 ? -26.697 -4.393 -34.454 1.00 47.03 87 ASP A O 1
ATOM 703 N N . GLU A 1 88 ? -25.871 -3.979 -36.504 1.00 44.28 88 GLU A N 1
ATOM 704 C CA . GLU A 1 88 ? -27.079 -3.510 -37.181 1.00 44.28 88 GLU A CA 1
ATOM 705 C C . GLU A 1 88 ? -26.835 -3.646 -38.688 1.00 44.28 88 GLU A C 1
ATOM 707 O O . GLU A 1 88 ? -26.210 -2.815 -39.348 1.00 44.28 88 GLU A O 1
ATOM 712 N N . ALA A 1 89 ? -27.257 -4.799 -39.206 1.00 51.97 89 ALA A N 1
ATOM 713 C CA . ALA A 1 89 ? -27.712 -4.906 -40.574 1.00 51.97 89 ALA A CA 1
ATOM 714 C C . ALA A 1 89 ? -29.154 -4.378 -40.641 1.00 51.9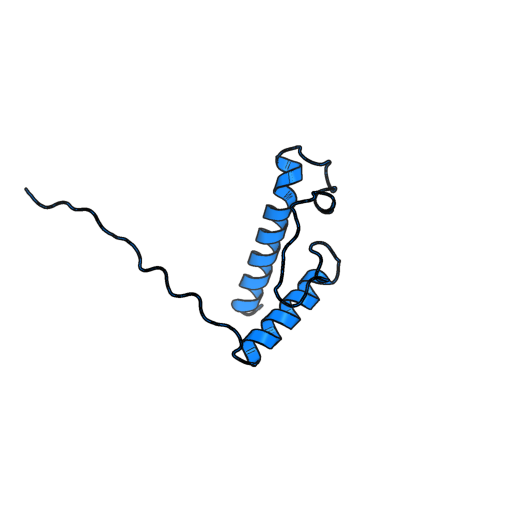7 89 ALA A C 1
ATOM 716 O O . ALA A 1 89 ? -29.950 -4.666 -39.751 1.00 51.97 89 ALA A O 1
ATOM 717 N N . ASP A 1 90 ? -29.455 -3.715 -41.757 1.00 48.97 90 ASP A N 1
ATOM 718 C CA . ASP A 1 90 ? -30.785 -3.459 -42.328 1.00 48.97 90 ASP A CA 1
ATOM 719 C C . ASP A 1 90 ? -31.513 -2.158 -41.927 1.00 48.97 90 ASP A C 1
ATOM 721 O O . ASP A 1 90 ? -32.297 -2.113 -40.979 1.00 48.97 90 ASP A O 1
ATOM 725 N N . SER A 1 91 ? -31.310 -1.104 -42.732 1.00 53.44 91 SER A N 1
ATOM 726 C CA . SER A 1 91 ? -32.376 -0.367 -43.451 1.00 53.44 91 SER A CA 1
ATOM 727 C C . SER A 1 91 ? -31.793 0.604 -44.480 1.00 53.44 91 SER A C 1
ATOM 729 O O . SER A 1 91 ? -30.784 1.273 -44.161 1.00 53.44 91 SER A O 1
#

pLDDT: mean 73.61, std 14.31, range [42.31, 90.88]

Radius of gyration: 18.89 Å; chains: 1; bounding box: 48×34×56 Å

Secondary structure (DSSP, 8-state):
---HHHHHHHHHHHHHHHHHTHHHHTTSS-TT-GGG-TT----BTTBTT--TT-TTHHHHHHHHHHHHHHTT--PPPP-------------

Sequence (91 aa):
MLEEDERQEDALMGTCEYVARNPERAGLVAVDAYAEYPFSGCLVPGYPELKPFEPDFWTRFNRSVSYLRKNHLVVGFARIPNQHSGDEADS

Organism: NCBI:txid1265738